Protein AF-X8JCC6-F1 (afdb_monomer)

Mean predicted aligned error: 11.15 Å

Foldseek 3Di:
DDDDDPPPDPPDPPCVVVVPPPDDDDPDDDDDFFEEQAQPFDDDPDDDTDGGPYYCVRCVVPAEQEAEFEAFDPPLDLVSQDPSNLVSCVVRVQRHQEYEYEANRLLSCLQSLNCAVHDEAHHPVCGVVSVVSNVVHDPPPDDHPDDDDHDYYYPDPDDPDDPDDD

Structure (mmCIF, N/CA/C/O backbone):
data_AF-X8JCC6-F1
#
_entry.id   AF-X8JCC6-F1
#
loop_
_atom_site.group_PDB
_atom_site.id
_atom_site.type_symbol
_atom_site.label_atom_id
_atom_site.label_alt_id
_atom_site.label_comp_id
_atom_site.label_asym_id
_atom_site.label_entity_id
_atom_site.label_seq_id
_atom_site.pdbx_PDB_ins_code
_atom_site.Cartn_x
_atom_site.Cartn_y
_atom_site.Cartn_z
_atom_site.occupancy
_atom_site.B_iso_or_equiv
_atom_site.auth_seq_id
_atom_site.auth_comp_id
_atom_site.auth_asym_id
_atom_site.auth_atom_id
_atom_site.pdbx_PDB_model_num
ATOM 1 N N . MET A 1 1 ? 7.410 22.930 -19.447 1.00 30.88 1 MET A N 1
ATOM 2 C CA . MET A 1 1 ? 7.191 23.583 -18.142 1.00 30.88 1 MET A CA 1
ATOM 3 C C . MET A 1 1 ? 7.953 22.763 -17.127 1.00 30.88 1 MET A C 1
ATOM 5 O O . MET A 1 1 ? 7.637 21.592 -16.966 1.00 30.88 1 MET A O 1
ATOM 9 N N . GLU A 1 2 ? 9.011 23.330 -16.564 1.00 30.30 2 GLU A N 1
ATOM 10 C CA . GLU A 1 2 ? 9.884 22.653 -15.604 1.00 30.30 2 GLU A CA 1
ATOM 11 C C . GLU A 1 2 ? 9.527 23.159 -14.206 1.00 30.30 2 GLU A C 1
ATOM 13 O O . GLU A 1 2 ? 9.434 24.365 -13.985 1.00 30.30 2 GLU A O 1
ATOM 18 N N . ILE A 1 3 ? 9.248 22.235 -13.288 1.00 32.16 3 ILE A N 1
ATOM 19 C CA . ILE A 1 3 ? 9.023 22.516 -11.869 1.00 32.16 3 ILE A CA 1
ATOM 20 C C . ILE A 1 3 ? 10.240 21.961 -11.130 1.00 32.16 3 ILE A C 1
ATOM 22 O O . ILE A 1 3 ? 10.516 20.766 -11.212 1.00 32.16 3 ILE A O 1
ATOM 26 N N . LEU A 1 4 ? 10.966 22.838 -10.437 1.00 39.09 4 LEU A N 1
ATOM 27 C CA . LEU A 1 4 ? 12.040 22.482 -9.514 1.00 39.09 4 LEU A CA 1
ATOM 28 C C . LEU A 1 4 ? 11.457 22.450 -8.100 1.00 39.09 4 LEU A C 1
ATOM 30 O O . LEU A 1 4 ? 11.040 23.481 -7.580 1.00 39.09 4 LEU A O 1
ATOM 34 N N . GLU A 1 5 ? 11.444 21.276 -7.478 1.00 45.19 5 GLU A N 1
ATOM 35 C CA . GLU A 1 5 ? 11.171 21.124 -6.049 1.00 45.19 5 GLU A CA 1
ATOM 36 C C . GLU A 1 5 ? 12.490 20.796 -5.344 1.00 45.19 5 GLU A C 1
ATOM 38 O O . GLU A 1 5 ? 13.180 19.839 -5.698 1.00 45.19 5 GLU A O 1
ATOM 43 N N . SER A 1 6 ? 12.883 21.608 -4.362 1.00 47.56 6 SER A N 1
ATOM 44 C CA . SER A 1 6 ? 14.070 21.339 -3.552 1.00 47.56 6 SER A CA 1
ATOM 45 C C . SER A 1 6 ? 13.742 20.277 -2.500 1.00 47.56 6 SER A C 1
ATOM 47 O O . SER A 1 6 ? 13.120 20.583 -1.484 1.00 47.56 6 SER A O 1
ATOM 49 N N . ALA A 1 7 ? 14.201 19.042 -2.704 1.00 53.97 7 ALA A N 1
ATOM 50 C CA . ALA A 1 7 ? 14.065 17.935 -1.746 1.00 53.97 7 ALA A CA 1
ATOM 51 C C . ALA A 1 7 ? 14.951 18.085 -0.481 1.00 53.97 7 ALA A C 1
ATOM 53 O O . ALA A 1 7 ? 15.193 17.119 0.236 1.00 53.97 7 ALA A O 1
ATOM 54 N N . SER A 1 8 ? 15.479 19.284 -0.217 1.00 49.09 8 SER A N 1
ATOM 55 C CA . SER A 1 8 ? 16.579 19.545 0.722 1.00 49.09 8 SER A CA 1
ATOM 56 C C . SER A 1 8 ? 16.176 19.570 2.196 1.00 49.09 8 SER A C 1
ATOM 58 O O . SER A 1 8 ? 17.032 19.706 3.065 1.00 49.09 8 SER A O 1
ATOM 60 N N . ILE A 1 9 ? 14.885 19.477 2.496 1.00 49.56 9 ILE A N 1
ATOM 61 C CA . ILE A 1 9 ? 14.373 19.526 3.859 1.00 49.56 9 ILE A CA 1
ATOM 62 C C . ILE A 1 9 ? 13.479 18.312 4.056 1.00 49.56 9 ILE A C 1
ATOM 64 O O . ILE A 1 9 ? 12.542 18.088 3.292 1.00 49.56 9 ILE A O 1
ATOM 68 N N . ASN A 1 10 ? 13.758 17.534 5.103 1.00 48.12 10 ASN A N 1
ATOM 69 C CA . ASN A 1 10 ? 12.820 16.561 5.656 1.00 48.12 10 ASN A CA 1
ATOM 70 C C . ASN A 1 10 ? 11.649 17.339 6.278 1.00 48.12 10 ASN A C 1
ATOM 72 O O . ASN A 1 10 ? 11.499 17.399 7.495 1.00 48.12 10 ASN A O 1
ATOM 76 N N . SER A 1 11 ? 10.841 17.988 5.441 1.00 47.06 11 SER A N 1
ATOM 77 C CA . SER A 1 11 ? 9.828 18.980 5.823 1.00 47.06 11 SER A CA 1
ATOM 78 C C . SER A 1 11 ? 8.698 18.400 6.683 1.00 47.06 11 SER A C 1
ATOM 80 O O . SER A 1 11 ? 7.847 19.140 7.164 1.00 47.06 11 SER A O 1
ATOM 82 N N . LEU A 1 12 ? 8.666 17.075 6.852 1.00 43.81 12 LEU A N 1
ATOM 83 C CA . LEU A 1 12 ? 7.575 16.322 7.467 1.00 43.81 12 LEU A CA 1
ATOM 84 C C . LEU A 1 12 ? 8.044 15.172 8.371 1.00 43.81 12 LEU A C 1
ATOM 86 O O . LEU A 1 12 ? 7.209 14.379 8.807 1.00 43.81 12 LEU A O 1
ATOM 90 N N . SER A 1 13 ? 9.340 15.048 8.697 1.00 47.06 13 SER A N 1
ATOM 91 C CA . SER A 1 13 ? 9.691 14.157 9.807 1.00 47.06 13 SER A CA 1
ATOM 92 C C . SER A 1 13 ? 9.132 14.790 11.079 1.00 47.06 13 SER A C 1
ATOM 94 O O . SER A 1 13 ? 9.458 15.933 11.395 1.00 47.06 13 SER A O 1
ATOM 96 N N . GLY A 1 14 ? 8.283 14.065 11.811 1.00 49.09 14 GLY A N 1
ATOM 97 C CA . GLY A 1 14 ? 7.635 14.525 13.050 1.00 49.09 14 GLY A CA 1
ATOM 98 C C . GLY A 1 14 ? 8.584 15.015 14.158 1.00 49.09 14 GLY A C 1
ATOM 99 O O . GLY A 1 14 ? 8.114 15.427 15.211 1.00 49.09 14 GLY A O 1
ATOM 100 N N . THR A 1 15 ? 9.893 15.020 13.907 1.00 52.03 15 THR A N 1
ATOM 101 C CA . THR A 1 15 ? 10.943 15.627 14.722 1.00 52.03 15 THR A CA 1
ATOM 102 C C . THR A 1 15 ? 10.810 17.144 14.845 1.00 52.03 15 THR A C 1
ATOM 104 O O . THR A 1 15 ? 11.247 17.690 15.850 1.00 52.03 15 THR A O 1
ATOM 107 N N . TRP A 1 16 ? 10.187 17.861 13.898 1.00 58.56 16 TRP A N 1
ATOM 108 C CA . TRP A 1 16 ? 10.055 19.328 14.001 1.00 58.56 16 TRP A CA 1
ATOM 109 C C . TRP A 1 16 ? 9.308 19.756 15.273 1.00 58.56 16 TRP A C 1
ATOM 111 O O . TRP A 1 16 ? 9.725 20.684 15.953 1.00 58.56 16 TRP A O 1
ATOM 121 N N . VAL A 1 17 ? 8.251 19.027 15.642 1.00 61.28 17 VAL A N 1
ATOM 122 C CA . VAL A 1 17 ? 7.435 19.304 16.836 1.00 61.28 17 VAL A CA 1
ATOM 123 C C . VAL A 1 17 ? 8.143 18.858 18.129 1.00 61.28 17 VAL A C 1
ATOM 125 O O . VAL A 1 17 ? 7.901 19.425 19.192 1.00 61.28 17 VAL A O 1
ATOM 128 N N . GLU A 1 18 ? 9.071 17.898 18.047 1.00 63.47 18 GLU A N 1
ATOM 129 C CA . GLU A 1 18 ? 9.886 17.428 19.182 1.00 63.47 18 GLU A CA 1
ATOM 130 C C . GLU A 1 18 ? 10.914 18.483 19.639 1.00 63.47 18 GLU A C 1
ATOM 132 O O . GLU A 1 18 ? 11.292 18.507 20.808 1.00 63.47 18 GLU A O 1
ATOM 137 N N . HIS A 1 19 ? 11.310 19.411 18.758 1.00 69.50 19 HIS A N 1
ATOM 138 C CA . HIS A 1 19 ? 12.225 20.513 19.087 1.00 69.50 19 HIS A CA 1
ATOM 139 C C . HIS A 1 19 ? 11.533 21.715 19.766 1.00 69.50 19 HIS A C 1
ATOM 141 O O . HIS A 1 19 ? 12.221 22.618 20.245 1.00 69.50 19 HIS A O 1
ATOM 147 N N . PHE A 1 20 ? 10.193 21.742 19.849 1.00 71.19 20 PHE A N 1
ATOM 148 C CA . PHE A 1 20 ? 9.427 22.835 20.468 1.00 71.19 20 PHE A CA 1
ATOM 149 C C . PHE A 1 20 ? 8.560 22.323 21.635 1.00 71.19 20 PHE A C 1
ATOM 151 O O . PHE A 1 20 ? 7.375 22.037 21.449 1.00 71.19 20 PHE A O 1
ATOM 158 N N . PRO A 1 21 ? 9.100 22.253 22.867 1.00 69.12 21 PRO A N 1
ATOM 159 C CA . PRO A 1 21 ? 8.435 21.613 24.011 1.00 69.12 21 PRO A CA 1
ATOM 160 C C . PRO A 1 21 ? 7.113 22.277 24.439 1.00 69.12 21 PRO A C 1
ATOM 162 O O . PRO A 1 21 ? 6.295 21.638 25.092 1.00 69.12 21 PRO A O 1
ATOM 165 N N . ASN A 1 22 ? 6.874 23.532 24.041 1.00 81.00 22 ASN A N 1
ATOM 166 C CA . ASN A 1 22 ? 5.656 24.283 24.365 1.00 81.00 22 ASN A CA 1
ATOM 167 C C . ASN A 1 22 ? 4.590 24.248 23.253 1.00 81.00 22 ASN A C 1
ATOM 169 O O . ASN A 1 22 ? 3.571 24.930 23.370 1.00 81.00 22 ASN A O 1
ATOM 173 N N . MET A 1 23 ? 4.802 23.496 22.165 1.00 73.12 23 MET A N 1
ATOM 174 C CA . MET A 1 23 ? 3.774 23.342 21.134 1.00 73.12 23 MET A CA 1
ATOM 175 C C . MET A 1 23 ? 2.732 22.283 21.525 1.00 73.12 23 MET A C 1
ATOM 177 O O . MET A 1 23 ? 3.101 21.205 22.001 1.00 73.12 23 MET A O 1
ATOM 181 N N . PRO A 1 24 ? 1.430 22.540 21.282 1.00 75.88 24 PRO A N 1
ATOM 182 C CA . PRO A 1 24 ? 0.392 21.532 21.443 1.00 75.88 24 PRO A CA 1
ATOM 183 C C . PRO A 1 24 ? 0.685 20.307 20.574 1.00 75.88 24 PRO A C 1
ATOM 185 O O . PRO A 1 24 ? 0.706 20.390 19.346 1.00 75.88 24 PRO A O 1
ATOM 188 N N . GLN A 1 25 ? 0.895 19.163 21.219 1.00 72.50 25 GLN A N 1
ATOM 189 C CA . GLN A 1 25 ? 1.162 17.914 20.517 1.00 72.50 25 GLN A CA 1
ATOM 190 C C . GLN A 1 25 ? -0.131 17.363 19.900 1.00 72.50 25 GLN A C 1
ATOM 192 O O . GLN A 1 25 ? -1.199 17.434 20.526 1.00 72.50 25 GLN A O 1
ATOM 197 N N . PRO A 1 26 ? -0.075 16.793 18.684 1.00 73.56 26 PRO A N 1
ATOM 198 C CA . 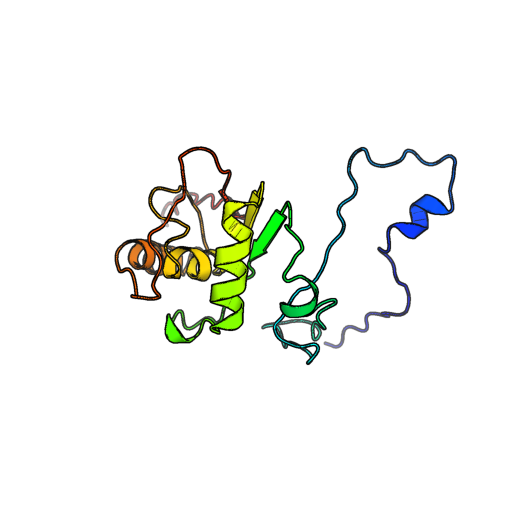PRO A 1 26 ? -1.241 16.168 18.088 1.00 73.56 26 PRO A CA 1
ATOM 199 C C . PRO A 1 26 ? -1.680 14.969 18.937 1.00 73.56 26 PRO A C 1
ATOM 201 O O . PRO A 1 26 ? -0.863 14.180 19.403 1.00 73.56 26 PRO A O 1
ATOM 204 N N . LYS A 1 27 ? -2.997 14.792 19.099 1.00 79.12 27 LYS A N 1
ATOM 205 C CA . LYS A 1 27 ? -3.563 13.655 19.852 1.00 79.12 27 LYS A CA 1
ATOM 206 C C . LYS A 1 27 ? -3.233 12.294 19.228 1.00 79.12 27 LYS A C 1
ATOM 208 O O . LYS A 1 27 ? -3.345 11.275 19.898 1.00 79.12 27 LYS A O 1
ATOM 213 N N . VAL A 1 28 ? -2.891 12.278 17.939 1.00 77.75 28 VAL A N 1
ATOM 214 C CA . VAL A 1 28 ? -2.559 11.081 17.166 1.00 77.75 28 VAL A CA 1
ATOM 215 C C . VAL A 1 28 ? -1.367 11.400 16.271 1.00 77.75 28 VAL A C 1
ATOM 217 O O . VAL A 1 28 ? -1.384 12.401 15.555 1.00 77.75 28 VAL A O 1
ATOM 220 N N . LYS A 1 29 ? -0.358 10.528 16.292 1.00 78.69 29 LYS A N 1
ATOM 221 C CA . LYS A 1 29 ? 0.791 10.539 15.382 1.00 78.69 29 LYS A CA 1
ATOM 222 C C . LYS A 1 29 ? 0.659 9.335 14.452 1.00 78.69 29 LYS A C 1
ATOM 224 O O . LYS A 1 29 ? 0.393 8.231 14.919 1.00 78.69 29 LYS A O 1
ATOM 229 N N . PHE A 1 30 ? 0.815 9.555 13.151 1.00 80.00 30 PHE A N 1
ATOM 230 C CA . PHE A 1 30 ? 0.896 8.476 12.171 1.00 80.00 30 PHE A CA 1
ATOM 231 C C . PHE A 1 30 ? 2.357 8.260 11.801 1.00 80.00 30 PHE A C 1
ATOM 233 O O . PHE A 1 30 ? 3.055 9.212 11.455 1.00 80.00 30 PHE A O 1
ATOM 240 N N . GLU A 1 31 ? 2.800 7.011 11.862 1.00 84.06 31 GLU A N 1
ATOM 241 C CA . GLU A 1 31 ? 4.084 6.589 11.315 1.00 84.06 31 GLU A CA 1
ATOM 242 C C . GLU A 1 31 ? 3.822 5.895 9.982 1.00 84.06 31 GLU A C 1
ATOM 244 O O . GLU A 1 31 ? 3.097 4.902 9.916 1.00 84.06 31 GLU A O 1
ATOM 249 N N . CYS A 1 32 ? 4.368 6.462 8.909 1.00 85.62 32 CYS A N 1
ATOM 250 C CA . CYS A 1 32 ? 4.140 5.983 7.553 1.00 85.62 32 CYS A CA 1
ATOM 251 C C . CYS A 1 32 ? 5.362 5.207 7.064 1.00 85.62 32 CYS A C 1
ATOM 253 O O . CYS A 1 32 ? 6.469 5.741 7.042 1.00 85.62 32 CYS A O 1
ATOM 255 N N . GLU A 1 33 ? 5.142 3.976 6.609 1.00 91.50 33 GLU A N 1
ATOM 256 C CA . GLU A 1 33 ? 6.154 3.170 5.928 1.00 91.50 33 GLU A CA 1
ATOM 257 C C . GLU A 1 33 ? 5.702 2.878 4.497 1.00 91.50 33 GLU A C 1
ATOM 259 O O . GLU A 1 33 ? 4.582 2.421 4.264 1.00 91.50 33 GLU A O 1
ATOM 264 N N . PHE A 1 34 ? 6.590 3.125 3.535 1.00 92.69 34 PHE A N 1
ATOM 265 C CA . PHE A 1 34 ? 6.420 2.685 2.156 1.00 92.69 34 PHE A CA 1
ATOM 266 C C . PHE A 1 34 ? 7.037 1.297 2.032 1.00 92.69 34 PHE A C 1
ATOM 268 O O . PHE A 1 34 ? 8.259 1.153 2.096 1.00 92.69 34 PHE A O 1
ATOM 275 N N . VAL A 1 35 ? 6.188 0.283 1.887 1.00 94.56 35 VAL A N 1
ATOM 276 C CA . VAL A 1 35 ? 6.616 -1.117 1.833 1.00 94.56 35 VAL A CA 1
ATOM 277 C C . VAL A 1 35 ? 6.480 -1.652 0.411 1.00 94.56 35 VAL A C 1
ATOM 279 O O . VAL A 1 35 ? 5.418 -1.518 -0.200 1.00 94.56 35 VAL A O 1
ATOM 282 N N . ALA A 1 36 ? 7.543 -2.263 -0.110 1.00 94.50 36 ALA A N 1
ATOM 283 C CA . ALA A 1 36 ? 7.553 -2.901 -1.426 1.00 94.50 36 ALA A CA 1
ATOM 284 C C . ALA A 1 36 ? 8.351 -4.214 -1.416 1.00 94.50 36 ALA A C 1
ATOM 286 O O . ALA A 1 36 ? 8.875 -4.631 -0.391 1.00 94.50 36 ALA A O 1
ATOM 287 N N . GLU A 1 37 ? 8.458 -4.883 -2.562 1.00 93.81 37 GLU A N 1
ATOM 288 C CA . GLU A 1 37 ? 9.264 -6.104 -2.698 1.00 93.81 37 GLU A CA 1
ATOM 289 C C . GLU A 1 37 ? 10.769 -5.825 -2.586 1.00 93.81 37 GLU A C 1
ATOM 291 O O . GLU A 1 37 ? 11.513 -6.624 -2.030 1.00 93.81 37 GLU A O 1
ATOM 296 N N . SER A 1 38 ? 11.214 -4.664 -3.067 1.00 94.75 38 SER A N 1
ATOM 297 C CA . SER A 1 38 ? 12.617 -4.252 -3.059 1.00 94.75 38 SER A CA 1
ATOM 298 C C . SER A 1 38 ? 12.740 -2.745 -2.811 1.00 94.75 38 SER A C 1
ATOM 300 O O . SER A 1 38 ? 11.738 -2.032 -2.728 1.00 94.75 38 SER A O 1
ATOM 302 N N . ARG A 1 39 ? 13.979 -2.254 -2.692 1.00 94.88 39 ARG A N 1
ATOM 303 C CA . ARG A 1 39 ? 14.284 -0.814 -2.607 1.00 94.88 39 ARG A CA 1
ATOM 304 C C . ARG A 1 39 ? 14.552 -0.173 -3.966 1.00 94.88 39 ARG A C 1
ATOM 306 O O . ARG A 1 39 ? 14.951 0.988 -4.015 1.00 94.88 39 ARG A O 1
ATOM 313 N N . GLU A 1 40 ? 14.328 -0.905 -5.052 1.00 94.38 40 GLU A N 1
ATOM 314 C CA . GLU A 1 40 ? 14.463 -0.334 -6.384 1.00 94.38 40 GLU A CA 1
ATOM 315 C C . GLU A 1 40 ? 13.438 0.795 -6.584 1.00 94.38 40 GLU A C 1
ATOM 317 O O . GLU A 1 40 ? 12.287 0.662 -6.151 1.00 94.38 40 GLU A O 1
ATOM 322 N N . PRO A 1 41 ? 13.821 1.918 -7.218 1.00 92.88 41 PRO A N 1
ATOM 323 C CA . PRO A 1 41 ? 12.914 3.036 -7.432 1.00 92.88 41 PRO A CA 1
ATOM 324 C C . PRO A 1 41 ? 11.669 2.632 -8.234 1.00 92.88 41 PRO A C 1
ATOM 326 O O . PRO A 1 41 ? 11.752 2.177 -9.375 1.00 92.88 41 PRO A O 1
ATOM 329 N N . ILE A 1 42 ? 10.488 2.869 -7.666 1.00 87.81 42 ILE A N 1
ATOM 330 C CA . ILE A 1 42 ? 9.202 2.573 -8.299 1.00 87.81 42 ILE A CA 1
ATOM 331 C C . ILE A 1 42 ? 8.732 3.811 -9.058 1.00 87.81 42 ILE A C 1
ATOM 333 O O . ILE A 1 42 ? 8.551 4.890 -8.484 1.00 87.81 42 ILE A O 1
ATOM 337 N N . ARG A 1 43 ? 8.509 3.660 -10.367 1.00 85.56 43 ARG A N 1
ATOM 338 C CA . ARG A 1 43 ? 7.971 4.731 -11.210 1.00 85.56 43 ARG A CA 1
ATOM 339 C C . ARG A 1 43 ? 6.448 4.785 -11.100 1.00 85.56 43 ARG A C 1
ATOM 341 O O . ARG A 1 43 ? 5.759 3.871 -11.544 1.00 85.56 43 ARG A O 1
ATOM 348 N N . GLY A 1 44 ? 5.923 5.880 -10.553 1.00 77.94 44 GLY A N 1
ATOM 349 C CA . GLY A 1 44 ? 4.494 6.190 -10.622 1.00 77.94 44 GLY A CA 1
ATOM 350 C C . GLY A 1 44 ? 4.059 6.646 -12.020 1.00 77.94 44 GLY A C 1
ATOM 351 O O . GLY A 1 44 ? 4.884 7.026 -12.854 1.00 77.94 44 GLY A O 1
ATOM 352 N N . SER A 1 45 ? 2.743 6.676 -12.265 1.00 75.69 45 SER A N 1
ATOM 353 C CA . SER A 1 45 ? 2.157 7.210 -13.510 1.00 75.69 45 SER A CA 1
ATOM 354 C C . SER A 1 45 ? 2.506 8.682 -13.755 1.00 75.69 45 SER A C 1
ATOM 356 O O . SER A 1 45 ? 2.498 9.154 -14.888 1.00 75.69 45 SER A O 1
ATOM 358 N N . SER A 1 46 ? 2.795 9.411 -12.681 1.00 73.69 46 SER A N 1
ATOM 359 C CA . SER A 1 46 ? 3.180 10.818 -12.668 1.00 73.69 46 SER A CA 1
ATOM 360 C C . SER A 1 46 ? 3.986 11.107 -11.402 1.00 73.69 46 SER A C 1
ATOM 362 O O . SER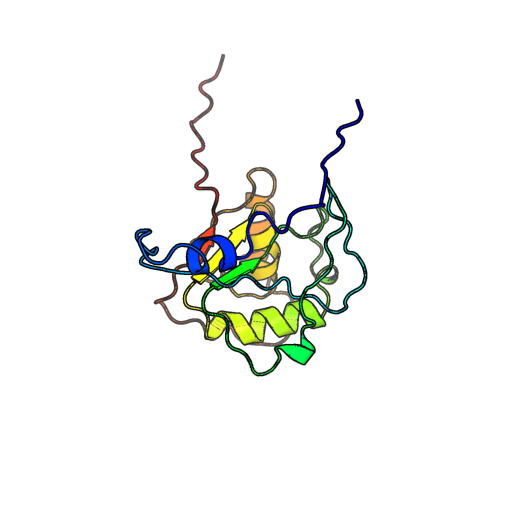 A 1 46 ? 3.746 10.471 -10.376 1.00 73.69 46 SER A O 1
ATOM 364 N N . GLY A 1 47 ? 4.876 12.098 -11.452 1.00 76.69 47 GLY A N 1
ATOM 365 C CA . GLY A 1 47 ? 5.675 12.523 -10.298 1.00 76.69 47 GLY A CA 1
ATOM 366 C C . GLY A 1 47 ? 7.034 11.819 -10.173 1.00 76.69 47 GLY A C 1
ATOM 367 O O . GLY A 1 47 ? 7.462 11.138 -11.114 1.00 76.69 47 GLY A O 1
ATOM 368 N N . PRO A 1 48 ? 7.739 12.032 -9.044 1.00 83.25 48 PRO A N 1
ATOM 369 C CA . P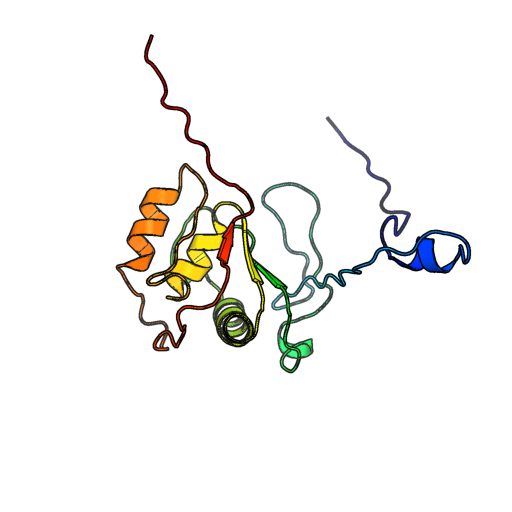RO A 1 48 ? 9.061 11.466 -8.808 1.00 83.25 48 PRO A CA 1
ATOM 370 C C . PRO A 1 48 ? 9.001 9.947 -8.617 1.00 83.25 48 PRO A C 1
ATOM 372 O O . PRO A 1 48 ? 7.944 9.359 -8.384 1.00 83.25 48 PRO A O 1
ATOM 375 N N . PHE A 1 49 ? 10.164 9.305 -8.702 1.00 88.06 49 PHE A N 1
ATOM 376 C CA . PHE A 1 49 ? 10.295 7.919 -8.271 1.00 88.06 49 PHE A CA 1
ATOM 377 C C . PHE A 1 49 ? 10.061 7.808 -6.762 1.00 88.06 49 PHE A C 1
ATOM 379 O O . PHE A 1 49 ? 10.486 8.672 -5.994 1.00 88.06 49 PHE A O 1
ATOM 386 N N . ILE A 1 50 ? 9.413 6.723 -6.348 1.00 87.69 50 ILE A N 1
ATOM 387 C CA . ILE A 1 50 ? 9.202 6.392 -4.939 1.00 87.69 50 ILE A CA 1
ATOM 388 C C . ILE A 1 50 ? 10.184 5.285 -4.568 1.00 87.69 50 ILE A C 1
ATOM 390 O O . ILE A 1 50 ? 10.228 4.251 -5.228 1.00 87.69 50 ILE A O 1
ATOM 394 N N . VAL A 1 51 ? 10.952 5.489 -3.501 1.00 92.06 51 VAL A N 1
ATOM 395 C CA . VAL A 1 51 ? 11.829 4.462 -2.927 1.00 92.06 51 VAL A CA 1
ATOM 396 C C . VAL A 1 51 ? 11.174 3.927 -1.661 1.00 92.06 51 VAL A C 1
ATOM 398 O O . VAL A 1 51 ? 10.760 4.699 -0.794 1.00 92.06 51 VAL A O 1
ATOM 401 N N . ALA A 1 52 ? 11.060 2.605 -1.557 1.00 92.88 52 ALA A N 1
ATOM 402 C CA . ALA A 1 52 ? 10.484 1.966 -0.385 1.00 92.88 52 ALA A CA 1
ATOM 403 C C . ALA A 1 52 ? 11.366 2.183 0.855 1.00 92.88 52 ALA A C 1
ATOM 405 O O . ALA A 1 52 ? 12.589 2.030 0.811 1.00 92.88 52 ALA A O 1
ATOM 406 N N . THR A 1 53 ? 10.744 2.494 1.992 1.00 93.44 53 THR A N 1
ATOM 407 C CA . THR A 1 53 ? 11.442 2.603 3.280 1.00 93.44 53 THR A CA 1
ATOM 408 C C . THR A 1 53 ? 11.775 1.222 3.846 1.00 93.44 53 THR A C 1
ATOM 410 O O . THR A 1 53 ? 12.787 1.058 4.536 1.00 93.44 53 THR A O 1
ATOM 413 N N . LYS A 1 54 ? 10.936 0.222 3.545 1.00 95.19 54 LYS A N 1
ATOM 414 C CA . LYS A 1 54 ? 11.068 -1.173 3.980 1.00 95.19 54 LYS A CA 1
ATOM 415 C C . LYS A 1 54 ? 10.669 -2.137 2.864 1.00 95.19 54 LYS A C 1
ATOM 417 O O . LYS A 1 54 ? 9.856 -1.807 2.005 1.00 95.19 54 LYS A O 1
ATOM 422 N N . THR A 1 55 ? 11.223 -3.337 2.904 1.00 96.81 55 THR A N 1
ATOM 423 C CA . THR A 1 55 ? 10.803 -4.468 2.072 1.00 96.81 55 THR A CA 1
ATOM 424 C C . THR A 1 55 ? 9.755 -5.318 2.790 1.00 96.81 55 THR A C 1
ATOM 426 O O . THR A 1 55 ? 9.657 -5.253 4.016 1.00 96.81 55 THR A O 1
ATOM 429 N N . PHE A 1 56 ? 8.989 -6.136 2.060 1.00 95.88 56 PHE A N 1
ATOM 430 C CA . PHE A 1 56 ? 8.014 -7.058 2.663 1.00 95.88 56 PHE A CA 1
ATOM 431 C C . PHE A 1 56 ? 8.646 -8.003 3.696 1.00 95.88 56 PHE A C 1
ATOM 433 O O . PHE A 1 56 ? 8.030 -8.269 4.728 1.00 95.88 56 PHE A O 1
ATOM 440 N N . ASP A 1 57 ? 9.880 -8.453 3.464 1.00 95.62 57 ASP A N 1
ATOM 441 C CA . ASP A 1 57 ? 10.586 -9.363 4.371 1.00 95.62 57 ASP A CA 1
ATOM 442 C C . ASP A 1 57 ? 10.971 -8.680 5.690 1.00 95.62 57 ASP A C 1
ATOM 444 O O . ASP A 1 57 ? 10.777 -9.250 6.767 1.00 95.62 57 ASP A O 1
ATOM 448 N N . GLU A 1 58 ? 11.433 -7.425 5.627 1.00 96.50 58 GLU A N 1
ATOM 449 C CA . GLU A 1 58 ? 11.809 -6.634 6.810 1.00 96.50 58 GLU A CA 1
ATOM 450 C C . GLU A 1 58 ? 10.637 -6.345 7.752 1.00 96.50 58 GLU A C 1
ATOM 452 O O . GLU A 1 58 ? 10.857 -6.060 8.929 1.00 96.50 58 GLU A O 1
ATOM 457 N N . VAL A 1 59 ? 9.402 -6.395 7.249 1.00 95.81 59 VAL A N 1
ATOM 458 C CA . VAL A 1 59 ? 8.184 -6.142 8.036 1.00 95.81 59 VAL A CA 1
ATOM 459 C C . VAL A 1 59 ? 7.309 -7.387 8.182 1.00 95.81 59 VAL A C 1
ATOM 461 O O . VAL A 1 59 ? 6.161 -7.283 8.606 1.00 95.81 59 VAL A O 1
ATOM 464 N N . SER A 1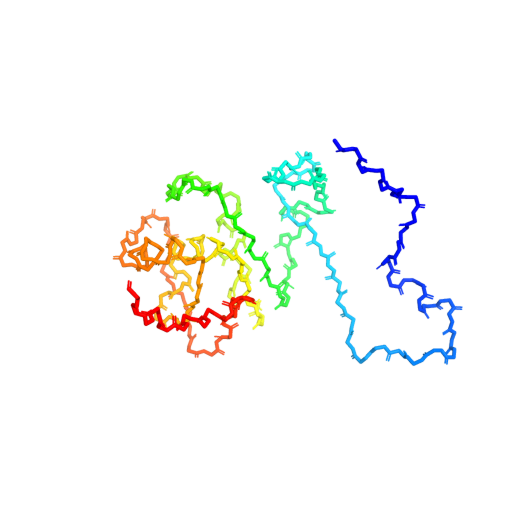 60 ? 7.838 -8.570 7.865 1.00 92.75 60 SER A N 1
ATOM 465 C CA . SER A 1 60 ? 7.089 -9.836 7.868 1.00 92.75 60 SER A CA 1
ATOM 466 C C . SER A 1 60 ? 6.445 -10.186 9.219 1.00 92.75 60 SER A C 1
ATOM 468 O O . SER A 1 60 ? 5.406 -10.843 9.246 1.00 92.75 60 SER A O 1
ATOM 470 N N . SER A 1 61 ? 7.015 -9.719 10.334 1.00 93.19 61 SER A N 1
ATOM 471 C CA . SER A 1 61 ? 6.492 -9.907 11.696 1.00 93.19 61 SER A CA 1
ATOM 472 C C . SER A 1 61 ? 5.685 -8.717 12.235 1.00 93.19 61 SER A C 1
ATOM 474 O O . SER A 1 61 ? 5.145 -8.790 13.340 1.00 93.19 61 SER A O 1
ATOM 476 N N . LYS A 1 62 ? 5.599 -7.610 11.488 1.00 94.81 62 LYS A N 1
ATOM 477 C CA . LYS A 1 62 ? 4.929 -6.3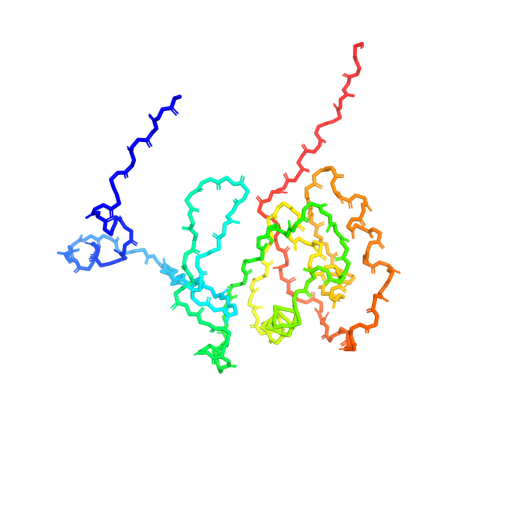78 11.921 1.00 94.81 62 LYS A CA 1
ATOM 478 C C . LYS A 1 62 ? 3.476 -6.376 11.455 1.00 94.81 62 LYS A C 1
ATOM 480 O O . LYS A 1 62 ? 3.222 -6.552 10.273 1.00 94.81 62 LYS A O 1
ATOM 485 N N . GLN A 1 63 ? 2.525 -6.111 12.352 1.00 95.69 63 GLN A N 1
ATOM 486 C CA . GLN A 1 63 ? 1.124 -5.860 11.991 1.00 95.69 63 GLN A CA 1
ATOM 487 C C . GLN A 1 63 ? 0.873 -4.355 11.878 1.00 95.69 63 GLN A C 1
ATOM 489 O O . GLN A 1 63 ? 1.055 -3.621 12.850 1.00 95.69 63 GLN A O 1
ATOM 494 N N . PHE A 1 64 ? 0.410 -3.895 10.717 1.00 94.38 64 PHE A N 1
ATOM 495 C CA . PHE A 1 64 ? 0.035 -2.493 10.523 1.00 94.38 64 PHE A CA 1
ATOM 496 C C . PHE A 1 64 ? -1.423 -2.238 10.930 1.00 94.38 64 PHE A C 1
ATOM 498 O O . PHE A 1 64 ? -2.316 -3.027 10.617 1.00 94.38 64 PHE A O 1
ATOM 505 N N . ASP A 1 65 ? -1.682 -1.106 11.594 1.00 90.38 65 ASP A N 1
ATOM 506 C CA . ASP A 1 65 ? -3.041 -0.670 11.943 1.00 90.38 65 ASP A CA 1
ATOM 507 C C . ASP A 1 65 ? -3.840 -0.194 10.721 1.00 90.38 65 ASP A C 1
ATOM 509 O O . ASP A 1 65 ? -5.056 -0.394 10.651 1.00 90.38 65 ASP A O 1
ATOM 513 N N . ILE A 1 66 ? -3.165 0.467 9.776 1.00 91.62 66 ILE A N 1
ATOM 514 C CA . ILE A 1 66 ? -3.757 1.044 8.568 1.00 91.62 66 ILE A CA 1
ATOM 515 C C . ILE A 1 66 ? -2.967 0.560 7.361 1.00 91.62 66 ILE A C 1
ATOM 517 O O . ILE A 1 66 ? -1.757 0.757 7.290 1.00 91.62 66 ILE A O 1
ATOM 521 N N . ILE A 1 67 ? -3.665 -0.022 6.391 1.00 93.62 67 ILE A N 1
ATOM 522 C CA . ILE A 1 67 ? -3.089 -0.413 5.103 1.00 93.62 67 ILE A CA 1
ATOM 523 C C . ILE A 1 67 ? -3.683 0.492 4.035 1.00 93.62 67 ILE A C 1
ATOM 525 O O . ILE A 1 67 ? -4.903 0.569 3.917 1.00 93.62 67 ILE A O 1
ATOM 529 N N . LEU A 1 68 ? -2.839 1.149 3.243 1.00 92.56 68 LEU A N 1
ATOM 530 C CA . LEU A 1 68 ? -3.258 1.932 2.083 1.00 92.56 68 LEU A CA 1
ATOM 531 C C . LEU A 1 68 ? -2.772 1.249 0.804 1.00 92.56 68 LEU A C 1
ATOM 533 O O . LEU A 1 68 ? -1.573 1.189 0.552 1.00 92.56 68 LEU A O 1
ATOM 537 N N . VAL A 1 69 ? -3.702 0.758 -0.013 1.00 90.88 69 VAL A N 1
ATOM 538 C CA . VAL A 1 69 ? -3.398 0.125 -1.302 1.00 90.88 69 VAL A CA 1
ATOM 539 C C . VAL A 1 69 ? -3.621 1.142 -2.431 1.00 90.88 69 VAL A C 1
ATOM 541 O O . VAL A 1 69 ? -4.771 1.522 -2.695 1.00 90.88 69 VAL A O 1
ATOM 544 N N . PRO A 1 70 ? -2.555 1.619 -3.099 1.00 88.25 70 PRO A N 1
ATOM 545 C CA . PRO A 1 70 ? -2.683 2.543 -4.220 1.00 88.25 70 PRO A CA 1
ATOM 546 C C . PRO A 1 70 ? -3.280 1.851 -5.455 1.00 88.25 70 PRO A C 1
ATOM 548 O O . PRO A 1 70 ? -3.451 0.631 -5.493 1.00 88.25 70 PRO A O 1
ATOM 551 N N . ALA A 1 71 ? -3.606 2.638 -6.482 1.00 82.81 71 ALA A N 1
ATOM 552 C CA . ALA A 1 71 ? -4.045 2.091 -7.760 1.00 82.81 71 ALA A CA 1
ATOM 553 C C . ALA A 1 71 ? -2.947 1.238 -8.407 1.00 82.81 71 ALA A C 1
ATOM 555 O O . ALA A 1 71 ? -1.794 1.657 -8.487 1.00 82.81 71 ALA A O 1
ATOM 556 N N . GLY A 1 72 ? -3.336 0.049 -8.869 1.00 70.69 72 GLY A N 1
ATOM 557 C CA . GLY A 1 72 ? -2.502 -0.805 -9.707 1.00 70.69 72 GLY A CA 1
ATOM 558 C C . GLY A 1 72 ? -2.447 -0.325 -11.164 1.00 70.69 72 GLY A C 1
ATOM 559 O O . GLY A 1 72 ? -2.979 0.742 -11.490 1.00 70.69 72 GLY A O 1
ATOM 560 N N . PRO A 1 73 ? -1.816 -1.108 -12.055 1.00 66.44 73 PRO A N 1
ATOM 561 C CA . PRO A 1 73 ? -1.736 -0.780 -13.474 1.00 66.44 73 PRO A CA 1
ATOM 562 C C . PRO A 1 73 ? -3.134 -0.624 -14.102 1.00 66.44 73 PRO A C 1
ATOM 564 O O . PRO A 1 73 ? -4.091 -1.259 -13.654 1.00 66.44 73 PRO A O 1
ATOM 567 N N . PRO A 1 74 ? -3.272 0.200 -15.157 1.00 59.69 74 PRO A N 1
ATOM 568 C CA . PRO A 1 74 ? -4.562 0.461 -15.804 1.00 59.69 74 PRO A CA 1
ATOM 569 C C . PRO A 1 74 ? -5.185 -0.805 -16.408 1.00 59.69 74 PRO A C 1
ATOM 571 O O . PRO A 1 74 ? -6.407 -0.929 -16.480 1.00 59.69 74 PRO A O 1
ATOM 574 N N . SER A 1 75 ? -4.349 -1.758 -16.816 1.00 61.22 75 SER A N 1
ATOM 575 C CA . SER A 1 75 ? -4.755 -3.082 -17.264 1.00 61.22 75 SER A CA 1
ATOM 576 C C . SER A 1 75 ? -4.968 -3.991 -16.048 1.00 61.22 75 SER A C 1
ATOM 578 O O . SER A 1 75 ? -4.023 -4.563 -15.509 1.00 61.22 75 SER A O 1
ATOM 580 N N . LEU A 1 76 ? -6.221 -4.092 -15.601 1.00 66.69 76 LEU A N 1
ATOM 581 C CA . LEU A 1 76 ? -6.675 -4.874 -14.444 1.00 66.69 76 LEU A CA 1
ATOM 582 C C . LEU A 1 76 ? -6.627 -6.406 -14.664 1.00 66.69 76 LEU A C 1
ATOM 584 O O . LEU A 1 76 ? -7.614 -7.106 -14.422 1.00 66.69 76 LEU A O 1
ATOM 588 N N . HIS A 1 77 ? -5.515 -6.951 -15.157 1.00 71.94 77 HIS A N 1
ATOM 589 C CA . HIS A 1 77 ? -5.343 -8.401 -15.309 1.00 71.94 77 HIS A CA 1
ATOM 590 C C . HIS A 1 77 ? -4.915 -9.018 -13.983 1.00 71.94 77 HIS A C 1
ATOM 592 O O . HIS A 1 77 ? -3.969 -8.543 -13.368 1.00 71.94 77 HIS A O 1
ATOM 598 N N . ALA A 1 78 ? -5.590 -10.077 -13.526 1.00 64.44 78 ALA A N 1
ATOM 599 C CA . ALA A 1 78 ? -5.323 -10.681 -12.212 1.00 64.44 78 ALA A CA 1
ATOM 600 C C . ALA A 1 78 ? -3.848 -11.097 -12.032 1.00 64.44 78 ALA A C 1
ATOM 602 O O . ALA A 1 78 ? -3.282 -10.955 -10.951 1.00 64.44 78 ALA A O 1
ATOM 603 N N . GLU A 1 79 ? -3.210 -11.532 -13.119 1.00 70.12 79 GLU A N 1
ATOM 604 C CA . GLU A 1 79 ? -1.792 -11.905 -13.200 1.00 70.12 79 GLU A CA 1
ATOM 605 C C . GLU A 1 79 ? -0.833 -10.725 -12.974 1.00 70.12 79 GLU A C 1
ATOM 607 O O . GLU A 1 79 ? 0.337 -10.927 -12.659 1.00 70.12 79 GLU A O 1
ATOM 612 N N . SER A 1 80 ? -1.320 -9.487 -13.093 1.00 80.31 80 SER A N 1
ATOM 613 C CA . SER A 1 80 ? -0.537 -8.273 -12.863 1.00 80.31 80 SER A CA 1
ATOM 614 C C . SER A 1 80 ? -0.321 -7.952 -11.383 1.00 80.31 80 SER A C 1
ATOM 616 O O . SER A 1 80 ? 0.387 -6.992 -11.091 1.00 80.31 80 SER A O 1
ATOM 618 N N . ILE A 1 81 ? -0.908 -8.711 -10.446 1.00 85.12 81 ILE A N 1
ATOM 619 C CA . ILE A 1 81 ? -0.599 -8.582 -9.015 1.00 85.12 81 ILE A CA 1
ATOM 620 C C . ILE A 1 81 ? 0.606 -9.479 -8.701 1.00 85.12 81 ILE A C 1
ATOM 622 O O . ILE A 1 81 ? 0.467 -10.706 -8.732 1.00 85.12 81 ILE A O 1
ATOM 626 N N . PRO A 1 82 ? 1.776 -8.916 -8.341 1.00 87.69 82 PRO A N 1
ATOM 627 C CA . PRO A 1 82 ? 2.924 -9.727 -7.959 1.00 87.69 82 PRO A CA 1
ATOM 628 C C . PRO A 1 82 ? 2.591 -10.622 -6.762 1.00 87.69 82 PRO A C 1
ATOM 630 O O . PRO A 1 82 ? 1.923 -10.199 -5.815 1.00 87.69 82 PRO A O 1
ATOM 633 N N . LYS A 1 83 ? 3.094 -11.862 -6.770 1.00 90.19 83 LYS A N 1
ATOM 634 C CA . LYS A 1 83 ? 2.816 -12.846 -5.708 1.00 90.19 83 LYS A CA 1
ATOM 635 C C . LYS A 1 83 ? 3.208 -12.334 -4.319 1.00 90.19 83 LYS A C 1
ATOM 637 O O . LYS A 1 83 ? 2.464 -12.558 -3.367 1.00 90.19 83 LYS A O 1
ATOM 642 N N . ALA A 1 84 ? 4.329 -11.618 -4.215 1.00 91.25 84 ALA A N 1
ATOM 643 C CA . ALA A 1 84 ? 4.791 -11.020 -2.964 1.00 91.25 84 ALA A CA 1
ATOM 644 C C . ALA A 1 84 ? 3.788 -9.986 -2.418 1.00 91.25 84 ALA A C 1
ATOM 646 O O . ALA A 1 84 ? 3.422 -10.041 -1.246 1.00 91.25 84 ALA A O 1
ATOM 647 N N . VAL A 1 85 ? 3.256 -9.120 -3.290 1.00 91.38 85 VAL A N 1
ATOM 648 C CA . VAL A 1 85 ? 2.218 -8.133 -2.942 1.00 91.38 85 VAL A CA 1
ATOM 649 C C . VAL A 1 85 ? 0.929 -8.830 -2.506 1.00 91.38 85 VAL A C 1
ATOM 651 O O . VAL A 1 85 ? 0.366 -8.495 -1.465 1.00 91.38 85 VAL A O 1
ATOM 654 N N . ALA A 1 86 ? 0.469 -9.824 -3.273 1.00 91.31 86 ALA A N 1
ATOM 655 C CA . ALA A 1 86 ? -0.734 -10.589 -2.951 1.00 91.31 86 ALA A CA 1
ATOM 656 C C . ALA A 1 86 ? -0.626 -11.273 -1.580 1.00 91.31 86 ALA A C 1
ATOM 658 O O . ALA A 1 86 ? -1.560 -11.194 -0.779 1.00 91.31 86 ALA A O 1
ATOM 659 N N . LYS A 1 87 ? 0.520 -11.908 -1.301 1.00 93.12 87 LYS A N 1
ATOM 660 C CA . LYS A 1 87 ? 0.811 -12.537 -0.010 1.00 93.12 87 LYS A CA 1
ATOM 661 C C . LYS A 1 87 ? 0.807 -11.502 1.116 1.00 93.12 87 LYS A C 1
ATOM 663 O O . LYS A 1 87 ? 0.057 -11.662 2.072 1.00 93.12 87 LYS A O 1
ATOM 668 N N . PHE A 1 88 ? 1.572 -10.420 0.975 1.00 94.88 88 PHE A N 1
ATOM 669 C CA . PHE A 1 88 ? 1.675 -9.385 2.004 1.00 94.88 88 PHE A CA 1
ATOM 670 C C . PHE A 1 88 ? 0.311 -8.772 2.356 1.00 94.88 88 PHE A C 1
ATOM 672 O O . PHE A 1 88 ? -0.038 -8.661 3.530 1.00 94.88 88 PHE A O 1
ATOM 679 N N . ILE A 1 89 ? -0.505 -8.434 1.350 1.00 93.50 89 ILE A N 1
ATOM 680 C CA . ILE A 1 89 ? -1.848 -7.879 1.573 1.00 93.50 89 ILE A CA 1
ATOM 681 C C . ILE A 1 89 ? -2.746 -8.889 2.298 1.00 93.50 89 ILE A C 1
ATOM 683 O O . ILE A 1 89 ? -3.455 -8.510 3.230 1.00 93.50 89 ILE A O 1
ATOM 687 N N . ARG A 1 90 ? -2.724 -10.166 1.901 1.00 92.50 90 ARG A N 1
ATOM 688 C CA . ARG A 1 90 ? -3.523 -11.214 2.557 1.00 92.50 90 ARG A CA 1
ATOM 689 C C . ARG A 1 90 ? -3.135 -11.437 4.008 1.00 92.50 90 ARG A C 1
ATOM 691 O O . ARG A 1 90 ? -4.028 -11.662 4.818 1.00 92.50 90 ARG A O 1
ATOM 698 N N . ASP A 1 91 ? -1.849 -11.347 4.317 1.00 93.50 91 ASP A N 1
ATOM 699 C CA . ASP A 1 91 ? -1.345 -11.541 5.674 1.00 93.50 91 ASP A CA 1
ATOM 700 C C . ASP A 1 91 ? -1.692 -10.337 6.571 1.00 93.50 91 ASP A C 1
ATOM 702 O O . ASP A 1 91 ? -2.086 -10.514 7.720 1.00 93.50 91 ASP A O 1
ATOM 706 N N . GLN A 1 92 ? -1.625 -9.109 6.041 1.00 94.31 92 GLN A N 1
ATOM 707 C CA . GLN A 1 92 ? -1.833 -7.881 6.822 1.00 94.31 92 GLN A CA 1
ATOM 708 C C . GLN A 1 92 ? -3.305 -7.490 7.009 1.00 94.31 92 GLN A C 1
ATOM 710 O O . GLN A 1 92 ? -3.692 -7.006 8.077 1.00 94.31 92 GLN A O 1
ATOM 715 N N . VAL A 1 93 ? -4.143 -7.661 5.978 1.00 92.56 93 VAL A N 1
ATOM 716 C CA . VAL A 1 93 ? -5.545 -7.195 5.974 1.00 92.56 93 VAL A CA 1
ATOM 717 C C . VAL A 1 93 ? -6.396 -7.760 7.123 1.00 92.56 93 VAL A C 1
ATOM 719 O O . VAL A 1 93 ? -7.202 -7.001 7.669 1.00 92.56 93 VAL A O 1
ATOM 722 N N . PRO A 1 94 ? -6.265 -9.035 7.536 1.00 90.44 94 PRO A N 1
ATOM 723 C CA . PRO A 1 94 ? -7.035 -9.574 8.653 1.00 90.44 94 PRO A CA 1
ATOM 724 C C . PRO A 1 94 ? -6.820 -8.829 9.976 1.00 90.44 94 PRO A C 1
ATOM 726 O O . PRO A 1 94 ? -7.803 -8.640 10.702 1.00 90.44 94 PRO A O 1
ATOM 729 N N . GLY A 1 95 ? -5.583 -8.399 10.263 1.00 89.25 95 GLY A N 1
ATOM 730 C CA . GLY A 1 95 ? -5.197 -7.726 11.509 1.00 89.25 95 GLY A CA 1
ATOM 731 C C . GLY A 1 95 ? -5.255 -6.194 11.472 1.00 89.25 95 GLY A C 1
ATOM 732 O O . GLY A 1 95 ? -5.153 -5.556 12.519 1.00 89.25 95 GLY A O 1
ATOM 733 N N . ALA A 1 96 ? -5.459 -5.586 10.301 1.00 90.81 96 ALA A N 1
ATOM 734 C CA . ALA A 1 96 ? -5.558 -4.136 10.177 1.00 90.81 96 ALA A CA 1
ATOM 735 C C . ALA A 1 96 ? -6.901 -3.594 10.695 1.00 90.81 96 ALA A C 1
ATOM 737 O O . ALA A 1 96 ? -7.976 -4.147 10.433 1.00 90.81 96 ALA A O 1
ATOM 738 N N . LYS A 1 97 ? -6.852 -2.446 11.380 1.00 89.81 97 LYS A N 1
ATOM 739 C CA . LYS A 1 97 ? -8.041 -1.699 11.824 1.00 89.81 97 LYS A CA 1
ATOM 740 C C . LYS A 1 97 ? -8.734 -1.014 10.649 1.00 89.81 97 LYS A C 1
ATOM 742 O O . LYS A 1 97 ? -9.966 -0.978 10.598 1.00 89.81 97 LYS A O 1
ATOM 747 N N . TYR A 1 98 ? -7.944 -0.493 9.710 1.00 87.69 98 TYR A N 1
ATOM 748 C CA . TYR A 1 98 ? -8.431 0.174 8.507 1.00 87.69 98 TYR A CA 1
ATOM 749 C C . TYR A 1 98 ? -7.704 -0.335 7.269 1.00 87.69 98 TYR A C 1
ATOM 751 O O . TYR A 1 98 ? -6.477 -0.397 7.228 1.00 87.69 98 TYR A O 1
ATOM 759 N N . VAL A 1 99 ? -8.479 -0.641 6.234 1.00 91.06 99 VAL A N 1
ATOM 760 C CA . VAL A 1 99 ? -7.953 -0.935 4.902 1.00 91.06 99 VAL A CA 1
ATOM 761 C C . VAL A 1 99 ? -8.507 0.113 3.958 1.00 91.06 99 VAL A C 1
ATOM 763 O O . VAL A 1 99 ? -9.723 0.233 3.776 1.00 91.06 99 VAL A O 1
ATOM 766 N N . LEU A 1 100 ? -7.591 0.900 3.415 1.00 91.38 100 LEU A N 1
ATOM 767 C CA . LEU A 1 100 ? -7.853 2.009 2.528 1.00 91.38 100 LEU A CA 1
ATOM 768 C C . LEU A 1 100 ? -7.381 1.662 1.127 1.00 91.38 100 LEU A C 1
ATOM 770 O O . LEU A 1 100 ? -6.333 1.051 0.936 1.00 91.38 100 LEU A O 1
ATOM 774 N N . THR A 1 101 ? -8.141 2.100 0.137 1.00 89.12 101 THR A N 1
ATOM 775 C CA . THR A 1 101 ? -7.733 2.034 -1.265 1.00 89.12 101 THR A CA 1
ATOM 776 C C . THR A 1 101 ? -7.950 3.378 -1.919 1.00 89.12 101 THR A C 1
ATOM 778 O O . THR A 1 101 ? -8.806 4.139 -1.473 1.00 89.12 101 THR A O 1
ATOM 781 N N . VAL A 1 102 ? -7.210 3.656 -2.989 1.00 86.94 102 VAL A N 1
ATOM 782 C CA . VAL A 1 102 ? -7.404 4.871 -3.786 1.00 86.94 102 VAL A CA 1
ATOM 783 C C . VAL A 1 102 ? -7.592 4.502 -5.247 1.00 86.94 102 VAL A C 1
ATOM 785 O O . VAL A 1 102 ? -6.840 3.692 -5.793 1.00 86.94 102 VAL A O 1
ATOM 788 N N . CYS A 1 103 ? -8.560 5.149 -5.903 1.00 85.94 103 CYS A N 1
ATOM 789 C CA . CYS A 1 103 ? -8.787 5.020 -7.341 1.00 85.94 103 CYS A CA 1
ATOM 790 C C . CYS A 1 103 ? -9.028 3.542 -7.720 1.00 85.94 103 CYS A C 1
ATOM 792 O O . CYS A 1 103 ? -9.993 2.950 -7.245 1.00 85.94 103 CYS A O 1
ATOM 794 N N . GLY A 1 104 ? -8.182 2.939 -8.558 1.00 84.88 104 GLY A N 1
ATOM 795 C CA . GLY A 1 104 ? -8.278 1.530 -8.953 1.00 84.88 104 GLY A CA 1
ATOM 796 C C . GLY A 1 104 ? -7.752 0.530 -7.916 1.00 84.88 104 GLY A C 1
ATOM 797 O O . GLY A 1 104 ? -7.823 -0.666 -8.163 1.00 84.88 104 GLY A O 1
ATOM 798 N N . GLY A 1 105 ? -7.227 0.966 -6.764 1.00 85.50 105 GLY A N 1
ATOM 799 C CA . GLY A 1 105 ? -6.583 0.077 -5.781 1.00 85.50 105 GLY A CA 1
ATOM 800 C C . GLY A 1 105 ? -7.521 -0.967 -5.168 1.00 85.50 105 GLY A C 1
ATOM 801 O O . GLY A 1 105 ? -7.086 -2.046 -4.768 1.00 85.50 105 GLY A O 1
ATOM 802 N N . SER A 1 106 ? -8.831 -0.696 -5.160 1.00 88.81 106 SER A N 1
ATOM 803 C CA . SER A 1 106 ? -9.845 -1.668 -4.742 1.00 88.81 106 SER A CA 1
ATOM 804 C C . SER A 1 106 ? -9.922 -2.892 -5.652 1.00 88.81 106 SER A C 1
ATOM 806 O O . SER A 1 106 ? -10.363 -3.942 -5.193 1.00 88.81 106 SER A O 1
ATOM 808 N N . TRP A 1 107 ? -9.416 -2.816 -6.886 1.00 89.19 107 TRP A N 1
ATOM 809 C CA . TRP A 1 107 ? -9.258 -3.982 -7.751 1.00 89.19 107 TRP A CA 1
ATOM 810 C C . TRP A 1 107 ? -8.355 -5.058 -7.137 1.00 89.19 107 TRP A C 1
ATOM 812 O O . TRP A 1 107 ? -8.694 -6.238 -7.191 1.00 89.19 107 TRP A O 1
ATOM 822 N N . THR A 1 108 ? -7.240 -4.667 -6.510 1.00 89.12 108 THR A N 1
ATOM 823 C CA . THR A 1 108 ? -6.322 -5.606 -5.852 1.00 89.12 108 THR A CA 1
ATOM 824 C C . THR A 1 108 ? -7.057 -6.374 -4.758 1.00 89.12 108 THR A C 1
ATOM 826 O O . THR A 1 108 ? -6.992 -7.598 -4.694 1.00 89.12 108 THR A O 1
ATOM 829 N N . LEU A 1 109 ? -7.834 -5.671 -3.930 1.00 90.06 109 LEU A N 1
ATOM 830 C CA . LEU A 1 109 ? -8.613 -6.301 -2.865 1.00 90.06 109 LEU A CA 1
ATOM 831 C C . LEU A 1 109 ? -9.763 -7.162 -3.410 1.00 90.06 109 LEU A C 1
ATOM 833 O O . LEU A 1 109 ? -9.997 -8.245 -2.879 1.00 90.06 109 LEU A O 1
ATOM 837 N N . ALA A 1 110 ? -10.450 -6.719 -4.468 1.00 89.38 110 ALA A N 1
ATOM 838 C CA . ALA A 1 110 ? -11.494 -7.497 -5.139 1.00 89.38 110 ALA A CA 1
ATOM 839 C C . ALA A 1 110 ? -10.937 -8.809 -5.711 1.00 89.38 110 ALA A C 1
ATOM 841 O O . ALA A 1 110 ? -11.483 -9.877 -5.456 1.00 89.38 110 ALA A O 1
ATOM 842 N N . THR A 1 111 ? -9.810 -8.734 -6.421 1.00 87.88 111 THR A N 1
ATOM 843 C CA . THR A 1 111 ? -9.139 -9.892 -7.036 1.00 87.88 111 THR A CA 1
ATOM 844 C C . THR A 1 111 ? -8.694 -10.910 -5.991 1.00 87.88 111 THR A C 1
ATOM 846 O O . THR A 1 111 ? -8.761 -12.113 -6.225 1.00 87.88 111 THR A O 1
ATOM 849 N N . LEU A 1 112 ? -8.273 -10.441 -4.813 1.00 87.88 112 LEU A N 1
ATOM 850 C CA . LEU A 1 112 ? -7.864 -11.301 -3.704 1.00 87.88 112 LEU A CA 1
ATOM 851 C C . LEU A 1 112 ? -9.042 -11.854 -2.876 1.00 87.88 112 LEU A C 1
ATOM 853 O O . LEU A 1 112 ? -8.771 -12.596 -1.933 1.00 87.88 112 LEU A O 1
ATOM 857 N N . GLY A 1 113 ? -10.300 -11.510 -3.192 1.00 88.38 113 GLY A N 1
ATOM 858 C CA . GLY A 1 113 ? -11.495 -11.922 -2.429 1.00 88.38 113 GLY A CA 1
ATOM 859 C C . GLY A 1 113 ? -11.659 -11.198 -1.083 1.00 88.38 113 GLY A C 1
ATOM 860 O O . GLY A 1 113 ? -12.344 -11.653 -0.165 1.00 88.38 113 GLY A O 1
ATOM 861 N N . LEU A 1 114 ? -10.981 -10.061 -0.912 1.00 88.88 114 LEU A N 1
ATOM 862 C CA . LEU A 1 114 ? -10.972 -9.306 0.346 1.00 88.88 114 LEU A CA 1
ATOM 863 C C . LEU A 1 114 ? -12.129 -8.298 0.438 1.00 88.88 114 LEU A C 1
ATOM 865 O O . LEU A 1 114 ? -12.360 -7.733 1.509 1.00 88.88 114 LEU A O 1
ATOM 869 N N . LEU A 1 115 ? -12.863 -8.081 -0.660 1.00 88.31 115 LEU A N 1
ATOM 870 C CA . LEU A 1 115 ? -14.043 -7.206 -0.717 1.00 88.31 115 LEU A CA 1
ATOM 871 C C . LEU A 1 115 ? -15.381 -7.961 -0.734 1.00 88.31 115 LEU A C 1
ATOM 873 O O . LEU A 1 115 ? -16.432 -7.324 -0.817 1.00 88.31 115 LEU A O 1
ATOM 877 N N . ASP A 1 116 ? -15.374 -9.285 -0.610 1.00 83.50 116 ASP A N 1
ATOM 878 C CA . ASP A 1 116 ? -16.593 -10.089 -0.712 1.00 83.50 116 ASP A CA 1
ATOM 879 C C . ASP A 1 116 ? -17.558 -9.783 0.433 1.00 83.50 116 ASP A C 1
ATOM 881 O O . ASP A 1 116 ? -17.196 -9.760 1.614 1.00 83.50 116 ASP A O 1
ATOM 885 N N . GLY A 1 117 ? -18.805 -9.470 0.072 1.00 82.00 117 GLY A N 1
ATOM 886 C CA . GLY A 1 117 ? -19.816 -9.015 1.026 1.00 82.00 117 GLY A CA 1
ATOM 887 C C . GLY A 1 117 ? -19.485 -7.678 1.704 1.00 82.00 117 GLY A C 1
ATOM 888 O O . GLY A 1 117 ? -20.134 -7.319 2.690 1.00 82.00 117 GLY A O 1
ATOM 889 N N . LYS A 1 118 ? -18.485 -6.925 1.221 1.00 83.62 118 LYS A N 1
ATOM 890 C CA . LYS A 1 118 ? -18.119 -5.602 1.747 1.00 83.62 118 LYS A CA 1
ATOM 891 C C . LYS A 1 118 ? -18.619 -4.494 0.828 1.00 83.62 118 LYS A C 1
ATOM 893 O O . LYS A 1 118 ? -18.679 -4.619 -0.391 1.00 83.62 118 LYS A O 1
ATOM 898 N N . ARG A 1 119 ? -18.949 -3.353 1.432 1.00 85.62 119 ARG A N 1
ATOM 899 C CA . ARG A 1 119 ? -19.212 -2.114 0.694 1.00 85.62 119 ARG A CA 1
ATOM 900 C C . ARG A 1 119 ? -17.883 -1.410 0.448 1.00 85.62 119 ARG A C 1
ATOM 902 O O . ARG A 1 119 ? -17.192 -1.072 1.402 1.00 85.62 119 ARG A O 1
ATOM 909 N N . ALA A 1 120 ? -17.571 -1.153 -0.814 1.00 86.00 120 ALA A N 1
ATOM 910 C CA . ALA A 1 120 ? -16.416 -0.372 -1.239 1.00 86.00 120 ALA A CA 1
ATOM 911 C C . ALA A 1 120 ? -16.809 0.555 -2.399 1.00 86.00 120 ALA A C 1
ATOM 913 O O . ALA A 1 120 ? -17.831 0.347 -3.057 1.00 86.00 120 ALA A O 1
ATOM 914 N N . THR A 1 121 ? -16.005 1.588 -2.637 1.00 85.56 121 THR A N 1
ATOM 915 C CA . THR A 1 121 ? -16.060 2.402 -3.858 1.00 85.56 121 THR A CA 1
ATOM 916 C C . THR A 1 121 ? -14.738 2.258 -4.622 1.00 85.56 121 THR A C 1
ATOM 918 O O . THR A 1 121 ? -13.843 1.515 -4.206 1.00 85.56 121 THR A O 1
ATOM 921 N N . SER A 1 122 ? -14.685 2.815 -5.828 1.00 88.31 122 SER A N 1
ATOM 922 C CA . SER A 1 122 ? -13.515 2.753 -6.696 1.00 88.31 122 SER A CA 1
ATOM 923 C C . SER A 1 122 ? -13.501 3.926 -7.676 1.00 88.31 122 SER A C 1
ATOM 925 O O . SER A 1 122 ? -14.401 4.775 -7.680 1.00 88.31 122 SER A O 1
ATOM 927 N N . ASN A 1 123 ? -12.505 3.949 -8.559 1.00 86.31 123 ASN A N 1
ATOM 928 C CA . ASN A 1 123 ? -12.474 4.842 -9.705 1.00 86.31 123 ASN A CA 1
ATOM 929 C C . ASN A 1 123 ? -13.752 4.708 -10.558 1.00 86.31 123 ASN A C 1
ATOM 931 O O . ASN A 1 123 ? -14.201 3.607 -10.870 1.00 86.31 123 ASN A O 1
ATOM 935 N N . LYS A 1 124 ? -14.304 5.849 -10.989 1.00 85.62 124 LYS A N 1
ATOM 936 C CA . LYS A 1 124 ? -15.532 5.935 -11.795 1.00 85.62 124 LYS A CA 1
ATOM 937 C C . LYS A 1 124 ? -15.482 5.120 -13.089 1.00 85.62 124 LYS A C 1
ATOM 939 O O . LYS A 1 124 ? -16.469 4.467 -13.409 1.00 85.62 124 LYS A O 1
ATOM 944 N N . SER A 1 125 ? -14.379 5.173 -13.837 1.00 85.81 125 SER A N 1
ATOM 945 C CA . SER A 1 125 ? -14.254 4.459 -15.113 1.00 85.81 125 SER A CA 1
ATOM 946 C C . SER A 1 125 ? -14.045 2.956 -14.926 1.00 85.81 125 SER A C 1
ATOM 948 O O . SER A 1 125 ? -14.404 2.184 -15.807 1.00 85.81 125 SER A O 1
ATOM 950 N N . MET A 1 126 ? -13.519 2.535 -13.772 1.00 84.19 126 MET A N 1
ATOM 951 C CA . MET A 1 126 ? -13.167 1.138 -13.489 1.00 84.19 126 MET A CA 1
ATOM 952 C C . MET A 1 126 ? -14.192 0.434 -12.588 1.00 84.19 126 MET A C 1
ATOM 954 O O . MET A 1 126 ? -14.135 -0.782 -12.421 1.00 84.19 126 MET A O 1
ATOM 958 N N . PHE A 1 127 ? -15.152 1.172 -12.021 1.00 87.69 127 PHE A N 1
ATOM 959 C CA . PHE A 1 127 ? -16.079 0.676 -11.001 1.00 87.69 127 PHE A CA 1
ATOM 960 C C . PHE A 1 127 ? -16.826 -0.592 -11.427 1.00 87.69 127 PHE A C 1
ATOM 962 O O . PHE A 1 127 ? -16.851 -1.566 -10.680 1.00 87.69 127 PHE A O 1
ATOM 969 N N . ASN A 1 128 ? -17.405 -0.605 -12.633 1.00 88.06 128 ASN A N 1
ATOM 970 C CA . ASN A 1 128 ? -18.171 -1.758 -13.116 1.00 88.06 128 ASN A CA 1
ATOM 971 C C . ASN A 1 128 ? -17.285 -2.990 -13.329 1.00 88.06 128 ASN A C 1
ATOM 973 O O . ASN A 1 128 ? -17.693 -4.096 -12.985 1.00 88.06 128 ASN A O 1
ATOM 977 N N . GLN A 1 129 ? -16.069 -2.796 -13.845 1.00 85.06 129 GLN A N 1
ATOM 978 C CA . GLN A 1 129 ? -15.107 -3.879 -14.034 1.00 85.06 129 GLN A CA 1
ATOM 979 C C . GLN A 1 129 ? -14.681 -4.469 -12.685 1.00 85.06 129 GLN A C 1
ATOM 981 O O . GLN A 1 129 ? -14.735 -5.680 -12.502 1.00 85.06 129 GLN A O 1
ATOM 986 N N . ILE A 1 130 ? -14.351 -3.616 -11.712 1.00 86.31 130 ILE A N 1
ATOM 987 C CA . ILE A 1 130 ? -13.924 -4.033 -10.367 1.00 86.31 130 ILE A CA 1
ATOM 988 C C . ILE A 1 130 ? -15.064 -4.713 -9.606 1.00 86.31 130 ILE A C 1
ATOM 990 O O . ILE A 1 130 ? -14.847 -5.718 -8.931 1.00 86.31 130 ILE A O 1
ATOM 994 N N . LYS A 1 131 ? -16.296 -4.217 -9.757 1.00 87.00 131 LYS A N 1
ATOM 995 C CA . LYS A 1 131 ? -17.493 -4.862 -9.208 1.00 87.00 131 LYS A CA 1
ATOM 996 C C . LYS A 1 131 ? -17.731 -6.244 -9.823 1.00 87.00 131 LYS A C 1
ATOM 998 O O . LYS A 1 131 ? -18.196 -7.136 -9.129 1.00 87.00 131 LYS A O 1
ATOM 1003 N N . ALA A 1 132 ? -17.432 -6.444 -11.105 1.00 85.50 132 ALA A N 1
ATOM 1004 C CA . ALA A 1 132 ? -17.523 -7.770 -11.714 1.00 85.50 132 ALA A CA 1
ATOM 1005 C C . ALA A 1 132 ? -16.433 -8.719 -11.180 1.00 85.50 132 ALA A C 1
ATOM 1007 O O . ALA A 1 132 ? -16.690 -9.910 -11.008 1.00 85.50 132 ALA A O 1
ATOM 1008 N N . THR A 1 133 ? -15.244 -8.199 -10.850 1.00 82.44 133 THR A N 1
ATOM 1009 C CA . THR A 1 133 ? -14.127 -8.988 -10.303 1.00 82.44 133 THR A CA 1
ATOM 1010 C C . THR A 1 133 ? -14.455 -9.647 -8.961 1.00 82.44 133 THR A C 1
ATOM 1012 O O . THR A 1 133 ? -14.031 -10.779 -8.743 1.00 82.44 133 THR A O 1
ATOM 1015 N N . THR A 1 134 ? -15.255 -9.011 -8.095 1.00 77.44 134 THR A N 1
ATOM 1016 C CA . THR A 1 134 ? -15.660 -9.620 -6.808 1.00 77.44 134 THR A CA 1
ATOM 1017 C C . THR A 1 134 ? -16.495 -10.892 -6.981 1.00 77.44 134 THR A C 1
ATOM 1019 O O . THR A 1 134 ? -16.587 -11.681 -6.055 1.00 77.44 134 THR A O 1
ATOM 1022 N N . ASN A 1 135 ? -17.090 -11.118 -8.158 1.00 60.31 135 ASN A N 1
ATOM 1023 C CA . ASN A 1 135 ? -17.940 -12.283 -8.426 1.00 60.31 135 ASN A CA 1
ATOM 1024 C C . ASN A 1 135 ? -17.224 -13.407 -9.198 1.00 60.31 135 ASN A C 1
ATOM 1026 O O . ASN A 1 135 ? -17.839 -14.434 -9.472 1.00 60.31 135 ASN A O 1
ATOM 1030 N N . SER A 1 136 ? -15.961 -13.218 -9.593 1.00 59.97 136 SER A N 1
ATOM 1031 C CA . SER A 1 136 ? -15.275 -14.071 -10.579 1.00 59.97 136 SER A CA 1
ATOM 1032 C C . SER A 1 136 ? -14.039 -14.790 -10.016 1.00 59.97 136 SER A C 1
ATOM 1034 O O . SER A 1 136 ? -13.134 -15.091 -10.791 1.00 59.97 136 SER A O 1
ATOM 1036 N N . HIS A 1 137 ? -13.972 -15.018 -8.695 1.00 56.25 137 HIS A N 1
ATOM 1037 C CA . HIS A 1 137 ? -12.774 -15.443 -7.946 1.00 56.25 137 HIS A CA 1
ATOM 1038 C C . HIS A 1 137 ? -11.733 -16.210 -8.769 1.00 56.25 137 HIS A C 1
ATOM 1040 O O . HIS A 1 137 ? -11.922 -17.371 -9.132 1.00 56.25 137 HIS A O 1
ATOM 1046 N N . TYR A 1 138 ? -10.598 -15.558 -9.018 1.00 47.75 138 TYR A N 1
ATOM 1047 C CA . TYR A 1 138 ? -9.419 -16.239 -9.529 1.00 47.75 138 TYR A CA 1
ATOM 1048 C C . TYR A 1 138 ? -8.883 -17.173 -8.430 1.00 47.75 138 TYR A C 1
ATOM 1050 O O . TYR A 1 138 ? -8.830 -16.753 -7.268 1.00 47.75 138 TYR A O 1
ATOM 1058 N N . PRO A 1 139 ? -8.468 -18.415 -8.741 1.00 45.47 139 PRO A N 1
ATOM 1059 C CA . PRO A 1 139 ? -7.968 -19.363 -7.753 1.00 45.47 139 PRO A C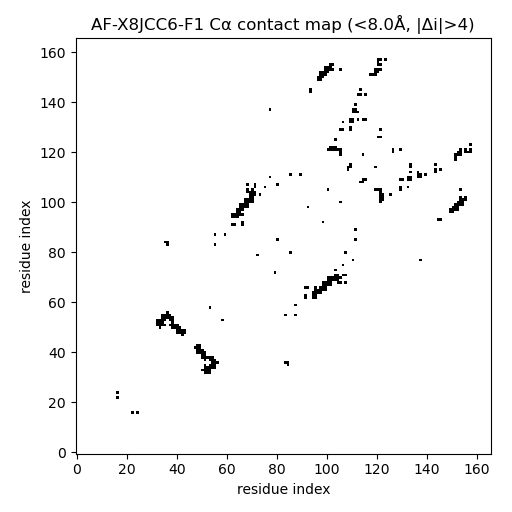A 1
ATOM 1060 C C . PRO A 1 139 ? -6.541 -18.992 -7.325 1.00 45.47 139 PRO A C 1
ATOM 1062 O O . PRO A 1 139 ? -5.570 -19.692 -7.589 1.00 45.47 139 PRO A O 1
ATOM 1065 N N . VAL A 1 140 ? -6.393 -17.872 -6.627 1.00 47.06 140 VAL A N 1
ATOM 1066 C CA . VAL A 1 140 ? -5.245 -17.611 -5.762 1.00 47.06 140 VAL A CA 1
ATOM 1067 C C . VAL A 1 140 ? -5.648 -18.147 -4.390 1.00 47.06 140 VAL A C 1
ATOM 1069 O O . VAL A 1 140 ? -6.348 -17.471 -3.648 1.00 47.06 140 VAL A O 1
ATOM 1072 N N . GLY A 1 141 ? -5.295 -19.397 -4.083 1.00 36.94 141 GLY A N 1
ATOM 1073 C CA . GLY A 1 141 ? -5.797 -20.163 -2.931 1.00 36.94 141 GLY A CA 1
ATOM 1074 C C . GLY A 1 141 ? -5.919 -19.378 -1.616 1.00 36.94 141 GLY A C 1
ATOM 1075 O O . GLY A 1 141 ? -4.993 -18.672 -1.217 1.00 36.94 141 GLY A O 1
ATOM 1076 N N . GLY A 1 142 ? -7.083 -19.491 -0.973 1.00 41.28 142 GLY A N 1
ATOM 1077 C CA . GLY A 1 142 ? -7.400 -18.894 0.326 1.00 41.28 142 GLY A CA 1
ATOM 1078 C C . GLY A 1 142 ? -8.877 -18.508 0.422 1.00 41.28 142 GLY A C 1
ATOM 1079 O O . GLY A 1 142 ? -9.311 -17.561 -0.224 1.00 41.28 142 GLY A O 1
ATOM 1080 N N . SER A 1 143 ? -9.660 -19.238 1.216 1.00 39.12 143 SER A N 1
ATOM 1081 C CA . SER A 1 143 ? -11.035 -18.867 1.573 1.00 39.12 143 SER A CA 1
ATOM 1082 C C . SER A 1 143 ? -11.033 -17.586 2.414 1.00 39.12 143 SER A C 1
ATOM 1084 O O . SER A 1 143 ? -10.306 -17.527 3.404 1.00 39.12 143 SER A O 1
ATOM 1086 N N . SER A 1 144 ? -11.840 -16.584 2.049 1.00 43.75 144 SER A N 1
ATOM 1087 C CA . SER A 1 144 ? -11.929 -15.292 2.751 1.00 43.75 144 SER A CA 1
ATOM 1088 C C . SER A 1 144 ? -12.432 -15.473 4.199 1.00 43.75 144 SER A C 1
ATOM 1090 O O . SER A 1 144 ? -13.587 -15.849 4.394 1.00 43.75 144 SER A O 1
ATOM 1092 N N . PRO A 1 145 ? -11.621 -15.201 5.244 1.00 38.19 145 PRO A N 1
ATOM 1093 C CA . PRO A 1 145 ? -12.015 -15.402 6.645 1.00 38.19 145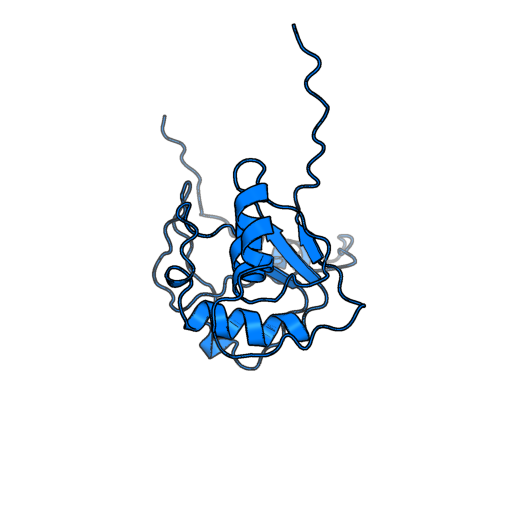 PRO A CA 1
ATOM 1094 C C . PRO A 1 145 ? -12.722 -14.170 7.254 1.00 38.19 145 PRO A C 1
ATOM 1096 O O . PRO A 1 145 ? -12.763 -13.981 8.472 1.00 38.19 145 PRO A O 1
ATOM 1099 N N . LEU A 1 146 ? -13.217 -13.238 6.432 1.00 44.94 146 LEU A N 1
ATOM 1100 C CA . LEU A 1 146 ? -13.450 -11.866 6.880 1.00 44.94 146 LEU A CA 1
ATOM 1101 C C . LEU A 1 146 ? -14.854 -11.616 7.480 1.00 44.94 146 LEU A C 1
ATOM 1103 O O . LEU A 1 146 ? -15.762 -11.141 6.797 1.00 44.94 146 LEU A O 1
ATOM 1107 N N . GLY A 1 147 ? -14.982 -11.782 8.802 1.00 33.59 147 GLY A N 1
ATOM 1108 C CA . GLY A 1 147 ? -16.158 -11.393 9.604 1.00 33.59 147 GLY A CA 1
ATOM 1109 C C . GLY A 1 147 ? -16.635 -9.927 9.465 1.00 33.59 147 GLY A C 1
ATOM 1110 O O . GLY A 1 147 ? -15.958 -9.050 8.917 1.00 33.59 147 GLY A O 1
ATOM 1111 N N . CYS A 1 148 ? -17.851 -9.662 9.951 1.00 33.72 148 CYS A N 1
ATOM 1112 C CA . CYS A 1 148 ? -18.718 -8.504 9.660 1.00 33.72 148 CYS A CA 1
ATOM 1113 C C . CYS A 1 148 ? -18.265 -7.111 10.199 1.00 33.72 148 CYS A C 1
ATOM 1115 O O . CYS A 1 148 ? -18.982 -6.134 10.013 1.00 33.72 148 CYS A O 1
ATOM 1117 N N . GLY A 1 149 ? -17.097 -6.961 10.840 1.00 35.31 149 GLY A N 1
ATOM 1118 C CA . GLY A 1 149 ? -16.785 -5.764 11.655 1.00 35.31 149 GLY A CA 1
ATOM 1119 C C . GLY A 1 149 ? -15.825 -4.700 11.090 1.00 35.31 149 GLY A C 1
ATOM 1120 O O . GLY A 1 149 ? -15.654 -3.660 11.722 1.00 35.31 149 GLY A O 1
ATOM 1121 N N . ARG A 1 150 ? -15.156 -4.920 9.948 1.00 56.16 150 ARG A N 1
ATOM 1122 C CA . ARG A 1 150 ? -14.068 -4.024 9.487 1.00 56.16 150 ARG A CA 1
ATOM 1123 C C . ARG A 1 150 ? -14.546 -2.868 8.604 1.00 56.16 150 ARG A C 1
ATOM 1125 O O . ARG A 1 150 ? -15.367 -3.058 7.706 1.00 56.16 150 ARG A O 1
ATOM 1132 N N . LYS A 1 151 ? -13.973 -1.678 8.825 1.00 50.44 151 LYS A N 1
ATOM 1133 C CA . LYS A 1 151 ? -14.243 -0.467 8.037 1.00 50.44 151 LYS A CA 1
ATOM 1134 C C . LYS A 1 151 ? -13.303 -0.401 6.832 1.00 50.44 151 LYS A C 1
ATOM 1136 O O . LYS A 1 151 ? -12.166 0.048 6.948 1.00 50.44 151 LYS A O 1
ATOM 1141 N N . PHE A 1 152 ? -13.799 -0.829 5.675 1.00 56.12 152 PHE A N 1
ATOM 1142 C CA . PHE A 1 152 ? -13.189 -0.504 4.388 1.00 56.12 152 PHE A CA 1
ATOM 1143 C C . PHE A 1 152 ? -13.616 0.911 4.005 1.00 56.12 152 PHE A C 1
ATOM 1145 O O . PHE A 1 152 ? -14.812 1.197 3.906 1.00 56.12 152 PHE A O 1
ATOM 1152 N N . LEU A 1 153 ? -12.647 1.804 3.835 1.00 51.84 153 LEU A N 1
ATOM 1153 C CA . LEU A 1 153 ? -12.890 3.156 3.344 1.00 51.84 153 LEU A CA 1
ATOM 115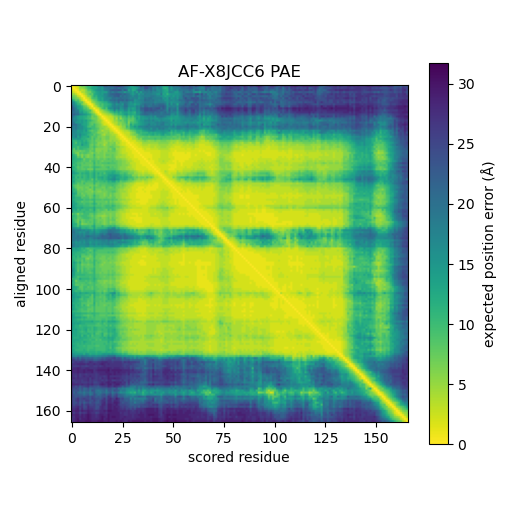4 C C . LEU A 1 153 ? -12.058 3.372 2.085 1.00 51.84 153 LEU A C 1
ATOM 1156 O O . LEU A 1 153 ? -10.841 3.274 2.115 1.00 51.84 153 LEU A O 1
ATOM 1160 N N . ASP A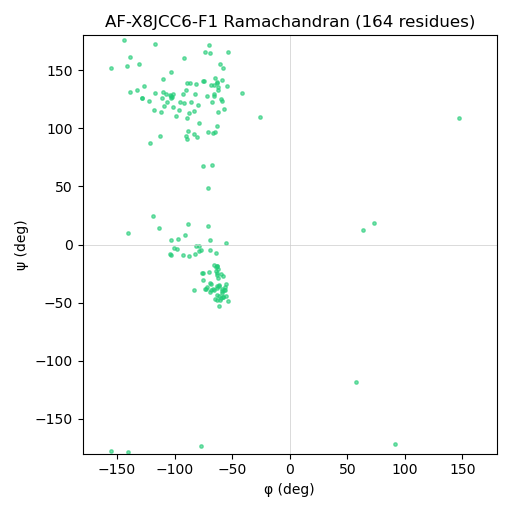 1 154 ? -12.706 3.725 0.986 1.00 49.97 154 ASP A N 1
ATOM 1161 C CA . ASP A 1 154 ? -12.018 4.356 -0.140 1.00 49.97 154 ASP A CA 1
ATOM 1162 C C . ASP A 1 154 ? -12.068 5.874 0.085 1.00 49.97 154 ASP A C 1
ATOM 1164 O O . ASP A 1 154 ? -13.111 6.424 0.460 1.00 49.97 154 ASP A O 1
ATOM 1168 N N . GLN A 1 155 ? -10.924 6.544 -0.077 1.00 42.62 155 GLN A N 1
ATOM 1169 C CA . GLN A 1 155 ? -10.790 7.981 0.184 1.00 42.62 155 GLN A CA 1
ATOM 1170 C C . GLN A 1 155 ? -11.541 8.864 -0.826 1.00 42.62 155 GLN A C 1
ATOM 1172 O O . GLN A 1 155 ? -11.655 10.068 -0.602 1.00 42.62 155 GLN A O 1
ATOM 1177 N N . PHE A 1 156 ? -12.154 8.304 -1.872 1.00 30.91 156 PHE A N 1
ATOM 1178 C CA . PHE A 1 156 ? -13.055 9.056 -2.746 1.00 30.91 156 PHE A CA 1
ATOM 1179 C C . PHE A 1 156 ? -14.503 8.579 -2.618 1.00 30.91 156 PHE A C 1
ATOM 1181 O O . PHE A 1 156 ? -14.967 7.690 -3.331 1.00 30.91 156 PHE A O 1
ATOM 1188 N N . ARG A 1 157 ? -15.283 9.238 -1.746 1.00 31.44 157 ARG A N 1
ATOM 1189 C CA . ARG A 1 157 ? -16.748 9.101 -1.744 1.00 31.44 157 ARG A CA 1
ATOM 1190 C C . ARG A 1 157 ? -17.295 9.663 -3.057 1.00 31.44 157 ARG A C 1
ATOM 1192 O O . ARG A 1 157 ? -17.488 10.872 -3.202 1.00 31.44 157 ARG A O 1
ATOM 1199 N N . CYS A 1 158 ? -17.537 8.778 -4.018 1.00 32.62 158 CYS A N 1
ATOM 1200 C CA . CYS A 1 158 ? -18.053 9.134 -5.329 1.00 32.62 158 CYS A CA 1
ATOM 1201 C C . CYS A 1 158 ? -19.491 9.669 -5.208 1.00 32.62 158 CYS A C 1
ATOM 1203 O O . CYS A 1 158 ? -20.453 8.909 -5.158 1.00 32.62 158 CYS A O 1
ATOM 1205 N N . HIS A 1 159 ? -19.648 10.993 -5.151 1.00 27.69 159 HIS A N 1
ATOM 1206 C CA . HIS A 1 159 ? -20.929 11.633 -5.434 1.00 27.69 159 HIS A CA 1
ATOM 1207 C C . HIS A 1 159 ? -21.063 11.725 -6.954 1.00 27.69 159 HIS A C 1
ATOM 1209 O O . HIS A 1 159 ? -20.597 12.679 -7.580 1.00 27.69 159 HIS A O 1
ATOM 1215 N N . SER A 1 160 ? -21.681 10.724 -7.575 1.00 33.34 160 SER A N 1
ATOM 1216 C CA . SER A 1 160 ? -22.271 10.919 -8.896 1.00 33.34 160 SER A CA 1
ATOM 1217 C C . SER A 1 160 ? -23.501 11.811 -8.720 1.00 33.34 160 SER A C 1
ATOM 1219 O O . SER A 1 160 ? -24.572 11.324 -8.363 1.00 33.34 160 SER A O 1
ATOM 1221 N N . ARG A 1 161 ? -23.369 13.125 -8.941 1.00 29.81 161 ARG A N 1
ATOM 1222 C CA . ARG A 1 161 ? -24.558 13.916 -9.283 1.00 29.81 161 ARG A CA 1
ATOM 1223 C C . ARG A 1 161 ? -25.103 13.368 -10.612 1.00 29.81 161 ARG A C 1
ATOM 1225 O O . ARG A 1 161 ? -24.295 13.120 -11.513 1.00 29.81 161 ARG A O 1
ATOM 1232 N N . PRO A 1 162 ? -26.420 13.163 -10.757 1.00 33.47 162 PRO A N 1
ATOM 1233 C CA . PRO A 1 162 ? -27.003 12.817 -12.046 1.00 33.47 162 PRO A CA 1
ATOM 1234 C C . PRO A 1 162 ? -26.703 13.938 -13.045 1.00 33.47 162 PRO A C 1
ATOM 1236 O O . PRO A 1 162 ? -27.021 15.100 -12.784 1.00 33.47 162 PRO A O 1
ATOM 1239 N N . ARG A 1 163 ? -26.091 13.592 -14.186 1.00 38.19 163 ARG A N 1
ATOM 1240 C CA . ARG A 1 163 ? -26.065 14.476 -15.355 1.00 38.19 163 ARG A CA 1
ATOM 1241 C C . ARG A 1 163 ? -27.513 14.656 -15.800 1.00 38.19 163 ARG A C 1
ATOM 1243 O O . ARG A 1 163 ? -28.089 13.741 -16.375 1.00 38.19 163 ARG A O 1
ATOM 1250 N N . HIS A 1 164 ? -28.103 15.794 -15.457 1.00 34.84 164 HIS A N 1
ATOM 1251 C CA . HIS A 1 164 ? -29.308 16.259 -16.128 1.00 34.84 164 HIS A CA 1
ATOM 1252 C C . HIS A 1 164 ? -28.872 16.705 -17.521 1.00 34.84 164 HIS A C 1
ATOM 1254 O O . HIS A 1 164 ? -27.868 17.409 -17.652 1.00 34.84 164 HIS A O 1
ATOM 1260 N N . GLY A 1 165 ? -29.553 16.172 -18.532 1.00 36.75 165 GLY A N 1
ATOM 1261 C CA . GLY A 1 165 ? -29.262 16.433 -19.932 1.00 36.75 165 GLY A CA 1
ATOM 1262 C C . GLY A 1 165 ? -29.403 17.908 -20.291 1.00 36.75 165 GLY A C 1
ATOM 1263 O O . GLY A 1 165 ? -30.138 18.654 -19.642 1.00 36.75 165 GLY A O 1
ATOM 1264 N N . ILE A 1 166 ? -28.687 18.277 -21.346 1.00 37.31 166 ILE A N 1
ATOM 1265 C CA . ILE A 1 166 ? -29.046 19.353 -22.265 1.00 37.31 166 ILE A CA 1
ATOM 1266 C C . ILE A 1 166 ? -29.051 18.704 -23.644 1.00 37.31 166 ILE A C 1
ATOM 1268 O O . ILE A 1 166 ? -28.100 17.925 -23.898 1.00 37.31 166 ILE A O 1
#

InterPro domains:
  IPR002818 DJ-1/PfpI [PF01965] (30-133)
  IPR029062 Class I glutamine amidotransferase-like [G3DSA:3.40.50.880] (1-142)
  IPR029062 Class I glutamine amidotransferase-like [SSF52317] (29-139)
  IPR052158 Isonitrile Hydratase and Quaternary Amine Regulator [PTHR43130] (20-133)

Radius of gyration: 18.63 Å; Cα contacts (8 Å, |Δi|>4): 189; chains: 1; bounding box: 46×44×47 Å

Nearest PDB structures (foldseek):
  7la0-assembly1_B  TM=8.125E-01  e=4.705E-06  Pseudomonas protegens Pf-5
  3nov-assembly1_A-2  TM=8.113E-01  e=6.976E-06  Pseudomonas fluorescens
  7lav-assembly1_A  TM=8.123E-01  e=1.104E-05  Pseudomonas protegens Pf-5
  7l9q-assembly1_B  TM=8.130E-01  e=1.179E-05  Pseudomonas protegens Pf-5
  2vrn-assembly1_B  TM=7.504E-01  e=4.058E-03  Deinococcus radiodurans R1 = ATCC 13939 = DSM 20539

Sequence (166 aa):
MEILESASINSLSGTWVEHFPNMPQPKVKFECEFVAESREPIRGSSGPFIVATKTFDEVSSKQFDIILVPAGPPSLHAESIPKAVAKFIRDQVPGAKYVLTVCGGSWTLATLGLLDGKRATSNKSMFNQIKATTNSHYPVGGSSPLGCGRKFLDQFRCHSRPRHGI

Organism: NCBI:txid1086054

Secondary structure (DSSP, 8-state):
--------S-TT-THHHHT-TTSPPPS--PPP--EESSSSPEE-SSSSEEPPSEETTTTTTPPPSEEEE----SS--GGGS-HHHHHHHHHHTTT-SEEEE-GGGHHHHHHTT-STT------TTTHHHHHHHTTS----S------TT-EEEES-----------

Solvent-accessible surface area (backbone atoms only — not comparable to full-atom values): 10869 Å² total; per-residue (Å²): 139,87,84,88,77,84,83,86,57,82,87,74,55,76,60,67,62,70,75,38,89,86,57,89,74,72,97,72,84,86,86,85,75,45,70,31,88,48,66,65,71,42,77,52,102,67,80,70,69,46,64,36,77,38,31,52,75,83,43,68,89,62,80,49,56,64,45,78,39,62,53,65,68,92,71,83,49,78,85,72,58,54,67,67,56,54,50,52,51,63,68,39,57,82,74,26,66,32,48,32,28,37,50,53,13,42,40,61,37,16,53,68,46,72,40,63,98,54,76,74,58,50,28,83,93,50,35,70,62,38,60,52,37,53,76,59,72,60,91,69,86,72,85,72,85,78,69,97,82,72,55,59,45,41,83,59,81,81,77,79,72,79,83,75,84,132

pLDDT: mean 73.26, std 21.27, range [27.69, 96.81]